Protein AF-A0A931X8V5-F1 (afdb_monomer)

Sequence (129 aa):
MTDAQRDEIRKLREETRAVQRAGAQKLQEATRRLREALLADDPDQRTIAALRDEVAQLSHQLQARRLDQQERVSRIFTPEQRRLLREHRGLFRARRALMRERRELIRDRRELMRERRHLVRQRRQLMRD

Structure (mmCIF, N/CA/C/O backbone):
data_AF-A0A931X8V5-F1
#
_entry.id   AF-A0A931X8V5-F1
#
loop_
_atom_site.group_PDB
_atom_site.id
_atom_site.type_symbol
_atom_site.label_atom_id
_atom_site.label_alt_id
_atom_site.label_comp_id
_atom_site.label_asym_id
_atom_site.label_entity_id
_atom_site.label_seq_id
_atom_site.pdbx_PDB_ins_code
_atom_site.Cartn_x
_atom_site.Cartn_y
_atom_site.Cartn_z
_atom_site.occupancy
_atom_site.B_iso_or_equiv
_atom_site.auth_seq_id
_atom_site.auth_comp_id
_atom_site.auth_asym_id
_atom_site.auth_atom_id
_atom_site.pdbx_PDB_model_num
ATOM 1 N N . MET A 1 1 ? 6.558 -15.669 -16.680 1.00 84.38 1 MET A N 1
ATOM 2 C CA . MET A 1 1 ? 5.763 -16.314 -15.613 1.00 84.38 1 MET A CA 1
ATOM 3 C C . MET A 1 1 ? 5.026 -17.467 -16.254 1.00 84.38 1 MET A C 1
ATOM 5 O O . MET A 1 1 ? 4.448 -17.249 -17.313 1.00 84.38 1 MET A O 1
ATOM 9 N N . THR A 1 2 ? 5.103 -18.657 -15.668 1.00 93.44 2 THR A N 1
ATOM 10 C CA . THR A 1 2 ? 4.438 -19.863 -16.188 1.00 93.44 2 THR A CA 1
ATOM 11 C C . THR A 1 2 ? 2.981 -19.944 -15.719 1.00 93.44 2 THR A C 1
ATOM 13 O O . THR A 1 2 ? 2.563 -19.182 -14.844 1.00 93.44 2 THR A O 1
ATOM 16 N N . ASP A 1 3 ? 2.201 -20.863 -16.288 1.00 94.44 3 ASP A N 1
ATOM 17 C CA . ASP A 1 3 ? 0.800 -21.097 -15.895 1.00 94.44 3 ASP A CA 1
ATOM 18 C C . ASP A 1 3 ? 0.696 -21.661 -14.482 1.00 94.44 3 ASP A C 1
ATOM 20 O O . ASP A 1 3 ? -0.046 -21.127 -13.662 1.00 94.44 3 ASP A O 1
ATOM 24 N N . ALA A 1 4 ? 1.562 -22.618 -14.144 1.00 94.00 4 ALA A N 1
ATOM 25 C CA . ALA A 1 4 ? 1.667 -23.150 -12.789 1.00 94.00 4 ALA A CA 1
ATOM 26 C C . ALA A 1 4 ? 1.940 -22.046 -11.748 1.00 94.00 4 ALA A C 1
ATOM 28 O O . ALA A 1 4 ? 1.254 -21.969 -10.731 1.00 94.00 4 ALA A O 1
ATOM 29 N N . GLN A 1 5 ? 2.872 -21.124 -12.033 1.00 94.25 5 GLN A N 1
ATOM 30 C CA . GLN A 1 5 ? 3.154 -19.983 -11.150 1.00 94.25 5 GLN A CA 1
ATOM 31 C C . GLN A 1 5 ? 1.944 -19.046 -11.008 1.00 94.25 5 GLN A C 1
ATOM 33 O O . GLN A 1 5 ? 1.700 -18.501 -9.930 1.00 94.25 5 GLN A O 1
ATOM 38 N N . ARG A 1 6 ? 1.172 -18.832 -12.085 1.00 94.81 6 ARG A N 1
ATOM 39 C CA . ARG A 1 6 ? -0.055 -18.018 -12.041 1.00 94.81 6 ARG A CA 1
ATOM 40 C C . ARG A 1 6 ? -1.103 -18.627 -11.124 1.00 94.81 6 ARG A C 1
ATOM 42 O O . ARG A 1 6 ? -1.721 -17.894 -10.348 1.00 94.81 6 ARG A O 1
ATOM 49 N N . ASP A 1 7 ? -1.297 -19.932 -11.226 1.00 95.88 7 ASP A N 1
ATOM 50 C CA . ASP A 1 7 ? -2.305 -20.649 -10.455 1.00 95.88 7 ASP A CA 1
ATOM 51 C C . ASP A 1 7 ? -1.922 -20.739 -8.980 1.00 95.88 7 ASP A C 1
ATOM 53 O O . ASP A 1 7 ? -2.765 -20.512 -8.114 1.00 95.88 7 ASP A O 1
ATOM 57 N N . GLU A 1 8 ? -0.641 -20.948 -8.676 1.00 94.38 8 GLU A N 1
ATOM 58 C CA . GLU A 1 8 ? -0.133 -20.925 -7.303 1.00 94.38 8 GLU A CA 1
ATOM 59 C C . GLU A 1 8 ? -0.330 -19.548 -6.646 1.00 94.38 8 GLU A C 1
ATOM 61 O O . GLU A 1 8 ? -0.860 -19.446 -5.538 1.00 94.38 8 GLU A O 1
ATOM 66 N N . ILE A 1 9 ? -0.012 -18.461 -7.362 1.00 94.12 9 ILE A N 1
ATOM 67 C CA . ILE A 1 9 ? -0.271 -17.093 -6.883 1.00 94.12 9 ILE A CA 1
ATOM 68 C C . ILE A 1 9 ? -1.771 -16.853 -6.679 1.00 94.12 9 ILE A C 1
ATOM 70 O O . ILE A 1 9 ? -2.156 -16.151 -5.739 1.00 94.12 9 ILE A O 1
ATOM 74 N N . ARG A 1 10 ? -2.628 -17.391 -7.555 1.00 94.50 10 ARG A N 1
ATOM 75 C CA . ARG A 1 10 ? -4.084 -17.249 -7.435 1.00 94.50 10 ARG A CA 1
ATOM 76 C C . ARG A 1 10 ? -4.596 -17.939 -6.173 1.00 94.50 10 ARG A C 1
ATOM 78 O O . ARG A 1 10 ? -5.241 -17.269 -5.369 1.00 94.50 10 ARG A O 1
ATOM 85 N N . LYS A 1 11 ? -4.226 -19.204 -5.956 1.00 94.75 11 LYS A N 1
ATOM 86 C CA . LYS A 1 11 ? -4.584 -19.971 -4.752 1.00 94.75 11 LYS A CA 1
ATOM 87 C C . LYS A 1 11 ? -4.125 -19.263 -3.479 1.00 94.75 11 LYS A C 1
ATOM 89 O O . LYS A 1 11 ? -4.932 -18.989 -2.598 1.00 94.75 11 LYS A O 1
ATOM 94 N N . LEU A 1 12 ? -2.865 -18.825 -3.436 1.00 92.69 12 LEU A N 1
ATOM 95 C CA . LEU A 1 12 ? -2.311 -18.082 -2.301 1.00 92.69 12 LEU A CA 1
ATOM 96 C C . LEU A 1 12 ? -3.089 -16.788 -1.994 1.00 92.69 12 LEU A C 1
ATOM 98 O O . LEU A 1 12 ? -3.270 -16.396 -0.836 1.00 92.69 12 LEU A O 1
ATOM 102 N N . ARG A 1 13 ? -3.550 -16.079 -3.030 1.00 90.62 13 ARG A N 1
ATOM 103 C CA . ARG A 1 13 ? -4.381 -14.880 -2.855 1.00 90.62 13 ARG A CA 1
ATOM 104 C C . ARG A 1 13 ? -5.760 -15.228 -2.325 1.00 90.62 13 ARG A C 1
ATOM 106 O O . ARG A 1 13 ? -6.259 -14.495 -1.481 1.00 90.62 13 ARG A O 1
ATOM 113 N N . GLU A 1 14 ? -6.365 -16.302 -2.809 1.00 91.94 14 GLU A N 1
ATOM 114 C CA . GLU A 1 14 ? -7.678 -16.764 -2.358 1.00 91.94 14 GLU A CA 1
ATOM 115 C C . GLU A 1 14 ? -7.645 -17.189 -0.886 1.00 91.94 14 GLU A C 1
ATOM 117 O O . GLU A 1 14 ? -8.450 -16.678 -0.106 1.00 91.94 14 GLU A O 1
ATOM 122 N N . GLU A 1 15 ? -6.649 -17.987 -0.485 1.00 89.75 15 GLU A N 1
ATOM 123 C CA . GLU A 1 15 ? -6.409 -18.406 0.908 1.00 89.75 15 GLU A CA 1
ATOM 124 C C . GLU A 1 15 ? -6.365 -17.214 1.871 1.00 89.75 15 GLU A C 1
ATOM 126 O O . GLU A 1 15 ? -6.970 -17.206 2.943 1.00 89.75 15 GLU A O 1
ATOM 131 N N . THR A 1 16 ? -5.643 -16.167 1.479 1.00 89.62 16 THR A N 1
ATOM 132 C CA . THR A 1 16 ? -5.385 -15.011 2.345 1.00 89.62 16 THR A CA 1
ATOM 133 C C . THR A 1 16 ? -6.477 -13.941 2.272 1.00 89.62 16 THR A C 1
ATOM 135 O O . THR A 1 16 ? -6.550 -13.078 3.150 1.00 89.62 16 THR A O 1
ATOM 138 N N . ARG A 1 17 ? -7.371 -13.993 1.275 1.00 89.94 17 ARG A N 1
ATOM 139 C CA . ARG A 1 17 ? -8.375 -12.948 1.013 1.00 89.94 17 ARG A CA 1
ATOM 140 C C . ARG A 1 17 ? -9.375 -12.784 2.151 1.00 89.94 17 ARG A C 1
ATOM 142 O O . ARG A 1 17 ? -9.668 -11.653 2.536 1.00 89.94 17 ARG A O 1
ATOM 149 N N . ALA A 1 18 ? -9.915 -13.886 2.671 1.00 89.31 18 ALA A N 1
ATOM 150 C CA . ALA A 1 18 ? -10.905 -13.845 3.749 1.00 89.31 18 ALA A CA 1
ATOM 151 C C . ALA A 1 18 ? -10.290 -13.279 5.039 1.00 89.31 18 ALA A C 1
ATOM 153 O O . ALA A 1 18 ? -10.842 -12.364 5.647 1.00 89.31 18 ALA A O 1
ATOM 154 N N . VAL A 1 19 ? -9.088 -13.746 5.382 1.00 89.38 19 VAL A N 1
ATOM 155 C CA . VAL A 1 19 ? -8.330 -13.302 6.560 1.00 89.38 19 VAL A CA 1
ATOM 156 C C . VAL A 1 19 ? -7.980 -11.813 6.480 1.00 89.38 19 VAL A C 1
ATOM 158 O O . VAL A 1 19 ? -8.110 -11.089 7.468 1.00 89.38 19 VAL A O 1
ATOM 161 N N . GLN A 1 20 ? -7.564 -11.332 5.305 1.00 88.69 20 GLN A N 1
ATOM 162 C CA . GLN A 1 20 ? -7.258 -9.915 5.088 1.00 88.69 20 GLN A CA 1
ATOM 163 C C . GLN A 1 20 ? -8.501 -9.034 5.168 1.00 88.69 20 GLN A C 1
ATOM 165 O O . GLN A 1 20 ? -8.451 -7.974 5.786 1.00 88.69 20 GLN A O 1
ATOM 170 N N . ARG A 1 21 ? -9.621 -9.472 4.580 1.00 91.94 21 ARG A N 1
ATOM 171 C CA . ARG A 1 21 ? -10.896 -8.745 4.651 1.00 91.94 21 ARG A CA 1
ATOM 172 C C . ARG A 1 21 ? -11.388 -8.612 6.085 1.00 91.94 21 ARG A C 1
ATOM 174 O O . ARG A 1 21 ? -11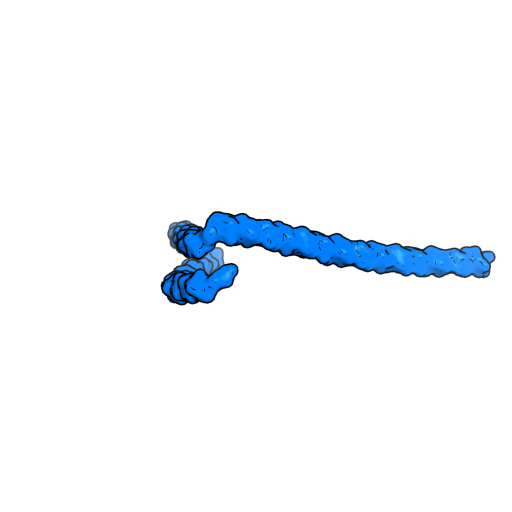.678 -7.500 6.508 1.00 91.94 21 ARG A O 1
ATOM 181 N N . ALA A 1 22 ? -11.405 -9.713 6.832 1.00 93.75 22 ALA A N 1
ATOM 182 C CA . ALA A 1 22 ? -11.812 -9.703 8.232 1.00 93.75 22 ALA A CA 1
ATOM 183 C C . ALA A 1 22 ? -10.897 -8.802 9.079 1.00 93.75 22 ALA A C 1
ATOM 185 O O . ALA A 1 22 ? -11.374 -8.020 9.894 1.00 93.75 22 ALA A O 1
ATOM 186 N N . GLY A 1 23 ? -9.578 -8.856 8.862 1.00 94.06 23 GLY A N 1
ATOM 187 C CA . GLY A 1 23 ? -8.642 -7.970 9.559 1.00 94.06 23 GLY A CA 1
ATOM 188 C C . GLY A 1 23 ? -8.841 -6.488 9.215 1.00 94.06 23 GLY A C 1
ATOM 189 O O . GLY A 1 23 ? -8.794 -5.644 10.104 1.00 94.06 23 GLY A O 1
ATOM 190 N N . ALA A 1 24 ? -9.119 -6.167 7.948 1.00 94.44 24 ALA A N 1
ATOM 191 C CA . ALA A 1 24 ? -9.413 -4.800 7.521 1.00 94.44 24 ALA A CA 1
ATOM 192 C C . ALA A 1 24 ? -10.723 -4.269 8.126 1.00 94.44 24 ALA A C 1
ATOM 194 O O . ALA A 1 24 ? -10.765 -3.118 8.553 1.00 94.44 24 ALA A O 1
ATOM 195 N N . GLN A 1 25 ? -11.760 -5.109 8.212 1.00 96.88 25 GLN A N 1
ATOM 196 C CA . GLN A 1 25 ? -13.021 -4.768 8.880 1.00 96.88 25 GLN A CA 1
ATOM 197 C C . GLN A 1 25 ? -12.795 -4.459 10.363 1.00 96.88 25 GLN A C 1
ATOM 199 O O . GLN A 1 25 ? -13.200 -3.398 10.826 1.00 96.88 25 GLN A O 1
ATOM 204 N N . LYS A 1 26 ? -12.041 -5.307 11.076 1.00 97.25 26 LYS A N 1
ATOM 205 C CA . LYS A 1 26 ? -11.681 -5.062 12.483 1.00 97.25 26 LYS A CA 1
ATOM 206 C C . LYS A 1 26 ? -10.943 -3.738 12.677 1.00 97.25 26 LYS A C 1
ATOM 208 O O . LYS A 1 26 ? -11.281 -2.972 13.574 1.00 97.25 26 LYS A O 1
ATOM 213 N N . LEU A 1 27 ? -9.962 -3.436 11.821 1.00 97.75 27 LEU A N 1
ATOM 214 C CA . LEU A 1 27 ? -9.238 -2.162 11.881 1.00 97.75 27 LEU A CA 1
ATOM 215 C C . LEU A 1 27 ? -10.171 -0.971 11.627 1.00 97.75 27 LEU A C 1
ATOM 217 O O . LEU A 1 27 ? -10.071 0.047 12.312 1.00 97.75 27 LEU A O 1
ATOM 221 N N . GLN A 1 28 ? -11.077 -1.089 10.656 1.00 97.62 28 GLN A N 1
ATOM 222 C CA . GLN A 1 28 ? -12.059 -0.052 10.353 1.00 97.62 28 GLN A CA 1
ATOM 223 C C . GLN A 1 28 ? -12.990 0.197 11.545 1.00 97.62 28 GLN A C 1
ATOM 225 O O . GLN A 1 28 ? -13.215 1.350 11.905 1.00 97.62 28 GLN A O 1
ATOM 230 N N . GLU A 1 29 ? -13.493 -0.861 12.176 1.00 98.12 29 GLU A N 1
ATOM 231 C CA . GLU A 1 29 ? -14.344 -0.780 13.365 1.00 98.12 29 GLU A CA 1
ATOM 232 C C . GLU A 1 29 ? -13.607 -0.173 14.563 1.00 98.12 29 GLU A C 1
ATOM 234 O O . GLU A 1 29 ? -14.146 0.722 15.211 1.00 98.12 29 GLU A O 1
ATOM 239 N N . ALA A 1 30 ? -12.371 -0.599 14.842 1.00 97.38 30 ALA A N 1
ATOM 240 C CA . ALA A 1 30 ? -11.542 -0.021 15.904 1.00 97.38 30 ALA A CA 1
ATOM 241 C C . ALA A 1 30 ? -11.247 1.466 15.649 1.00 97.38 30 ALA A C 1
ATOM 243 O O . ALA A 1 30 ? -11.363 2.297 16.546 1.00 97.38 30 ALA A O 1
ATOM 244 N N . THR A 1 31 ? -10.956 1.830 14.396 1.00 98.06 31 THR A N 1
ATOM 245 C CA . THR A 1 31 ? -10.744 3.230 13.998 1.00 98.06 31 THR A CA 1
ATOM 246 C C . THR A 1 31 ? -12.022 4.054 14.143 1.00 98.06 31 THR A C 1
ATOM 248 O O . THR A 1 31 ? -11.959 5.216 14.540 1.00 98.06 31 THR A O 1
ATOM 251 N N . ARG A 1 32 ? -13.187 3.474 13.822 1.00 98.31 32 ARG A N 1
ATOM 252 C CA . ARG A 1 32 ? -14.483 4.137 14.002 1.00 98.31 32 ARG A CA 1
ATOM 253 C C . ARG A 1 32 ? -14.747 4.404 15.482 1.00 98.31 32 ARG A C 1
ATOM 255 O O . ARG A 1 32 ? -14.985 5.553 15.830 1.00 98.31 32 ARG A O 1
ATOM 262 N N . ARG A 1 33 ? -14.593 3.384 16.334 1.00 97.75 33 ARG A N 1
ATOM 263 C CA . ARG A 1 33 ? -14.723 3.506 17.796 1.00 97.75 33 ARG A CA 1
ATOM 264 C C . ARG A 1 33 ? -13.791 4.577 18.362 1.00 97.75 33 ARG A C 1
ATOM 266 O O . ARG A 1 33 ? -14.220 5.407 19.151 1.00 97.75 33 ARG A O 1
ATOM 273 N N . LEU A 1 34 ? -12.532 4.606 17.915 1.00 97.69 34 LEU A N 1
ATOM 274 C CA . LEU A 1 34 ? -11.576 5.637 18.325 1.00 97.69 34 LEU A CA 1
ATOM 275 C C . LEU A 1 34 ? -12.040 7.046 17.929 1.00 97.69 34 LEU A C 1
ATOM 277 O O . LEU A 1 34 ? -11.942 7.968 18.730 1.00 97.69 34 LEU A O 1
ATOM 281 N N . ARG A 1 35 ? -12.547 7.227 16.704 1.00 97.56 35 ARG A N 1
ATOM 282 C CA . ARG A 1 35 ? -13.068 8.528 16.253 1.00 97.56 35 ARG A CA 1
ATOM 283 C C . ARG A 1 35 ? -14.289 8.966 17.051 1.00 97.56 35 ARG A C 1
ATOM 285 O O . ARG A 1 35 ? -14.362 10.131 17.409 1.00 97.56 35 ARG A O 1
ATOM 292 N N . GLU A 1 36 ? -15.214 8.050 17.317 1.00 97.19 36 GLU A N 1
ATOM 293 C CA . GLU A 1 36 ? -16.400 8.316 18.137 1.00 97.19 36 GLU A CA 1
ATOM 294 C C . GLU A 1 36 ? -15.989 8.743 19.556 1.00 97.19 36 GLU A C 1
ATOM 296 O O . GLU A 1 36 ? -16.440 9.780 20.028 1.00 97.19 36 GLU A O 1
ATOM 301 N N . ALA A 1 37 ? -15.054 8.025 20.189 1.00 96.25 37 ALA A N 1
ATOM 302 C CA . ALA A 1 37 ? -14.552 8.360 21.524 1.00 96.25 37 ALA A CA 1
ATOM 303 C C . ALA A 1 37 ? -13.826 9.719 21.582 1.00 96.25 37 ALA A C 1
ATOM 305 O O . ALA A 1 37 ? -13.941 10.435 22.570 1.00 96.25 37 ALA A O 1
ATOM 306 N N . LEU A 1 38 ? -13.097 10.093 20.525 1.00 95.31 38 LEU A N 1
ATOM 307 C CA . LEU A 1 38 ? -12.417 11.392 20.430 1.00 95.31 38 LEU A CA 1
ATOM 308 C C . LEU A 1 38 ? -13.376 12.579 20.245 1.00 95.31 38 LEU A C 1
ATOM 310 O O . LEU A 1 38 ? -12.974 13.710 20.502 1.00 95.31 38 LEU A O 1
ATOM 314 N N . LEU A 1 39 ? -14.593 12.335 19.752 1.00 96.44 39 LEU A N 1
ATOM 315 C CA . LEU A 1 39 ? -15.604 13.361 19.475 1.00 96.44 39 LEU A CA 1
ATOM 316 C C . LEU A 1 39 ? -16.697 13.437 20.551 1.00 96.44 39 LEU A C 1
ATOM 318 O O . LEU A 1 39 ? -17.624 14.227 20.400 1.00 96.44 39 LEU A O 1
ATOM 322 N N . ALA A 1 40 ? -16.621 12.608 21.593 1.00 95.44 40 ALA A N 1
ATOM 323 C CA . ALA A 1 40 ? -17.572 12.629 22.696 1.00 95.44 40 ALA A CA 1
ATOM 324 C C . ALA A 1 40 ? -17.473 13.941 23.495 1.00 95.44 40 ALA A C 1
ATOM 326 O O . ALA A 1 40 ? -16.388 14.509 23.619 1.00 95.44 40 ALA A O 1
ATOM 327 N N . ASP A 1 41 ? -18.597 14.379 24.072 1.00 93.94 41 ASP A N 1
ATOM 328 C CA . ASP A 1 41 ? -18.666 15.606 24.880 1.00 93.94 41 ASP A CA 1
ATOM 329 C C . ASP A 1 41 ? -17.747 15.548 26.117 1.00 93.94 41 ASP A C 1
ATOM 331 O O . ASP A 1 41 ? -17.179 16.566 26.511 1.00 93.94 41 ASP A O 1
ATOM 335 N N . ASP A 1 42 ? -17.558 14.352 26.690 1.00 94.38 42 ASP A N 1
ATOM 336 C CA . ASP A 1 42 ? -16.587 14.068 27.754 1.00 94.38 42 ASP A CA 1
ATOM 337 C C . ASP A 1 42 ? -15.700 12.860 27.373 1.00 94.38 42 ASP A C 1
ATOM 339 O O . ASP A 1 42 ? -16.093 11.700 27.550 1.00 94.38 42 ASP A O 1
ATOM 343 N N . PRO A 1 43 ? -14.526 13.095 26.757 1.00 91.50 43 PRO A N 1
ATOM 344 C CA . PRO A 1 43 ? -13.678 12.030 26.237 1.00 91.50 43 PRO A CA 1
ATOM 345 C C . PRO A 1 43 ? -12.889 11.311 27.343 1.00 91.50 43 PRO A C 1
ATOM 347 O O . PRO A 1 43 ? -11.915 11.840 27.889 1.00 91.50 43 PRO A O 1
ATOM 350 N N . ASP A 1 44 ? -13.222 10.040 27.592 1.00 95.75 44 ASP A N 1
ATOM 351 C CA . ASP A 1 44 ? -12.440 9.174 28.482 1.00 95.75 44 ASP A CA 1
ATOM 352 C C . ASP A 1 44 ? -11.068 8.829 27.874 1.00 95.75 44 ASP A C 1
ATOM 354 O O . ASP A 1 44 ? -10.922 7.993 26.972 1.00 95.75 44 ASP A O 1
ATOM 358 N N . GLN A 1 45 ? -10.031 9.447 28.438 1.00 94.69 45 GLN A N 1
ATOM 359 C CA . GLN A 1 45 ? -8.638 9.280 28.030 1.00 94.69 45 GLN A CA 1
ATOM 360 C C . GLN A 1 45 ? -8.140 7.834 28.144 1.00 94.69 45 GLN A C 1
ATOM 362 O O . GLN A 1 45 ? -7.313 7.413 27.330 1.00 94.69 45 GLN A O 1
ATOM 367 N N . ARG A 1 46 ? -8.631 7.049 29.116 1.00 96.44 46 ARG A N 1
ATOM 368 C CA . ARG A 1 46 ? -8.224 5.641 29.272 1.00 96.44 46 ARG A CA 1
ATOM 369 C C . ARG A 1 46 ? -8.768 4.798 28.126 1.00 96.44 46 ARG A C 1
ATOM 371 O O . ARG A 1 46 ? -8.019 4.033 27.517 1.00 96.44 46 ARG A O 1
ATOM 378 N N . THR A 1 47 ? -10.042 4.987 27.791 1.00 95.00 47 THR A N 1
ATOM 379 C CA . THR A 1 47 ? -10.682 4.317 26.653 1.00 95.00 47 THR A CA 1
ATOM 380 C C . THR A 1 47 ? -10.034 4.720 25.327 1.00 95.00 47 THR A C 1
ATOM 382 O O . THR A 1 47 ? -9.729 3.859 24.499 1.00 95.00 47 THR A O 1
ATOM 385 N N . ILE A 1 48 ? -9.740 6.008 25.133 1.00 97.38 48 ILE A N 1
ATOM 386 C CA . ILE A 1 48 ? -9.044 6.500 23.934 1.00 97.38 48 ILE A CA 1
ATOM 387 C C . ILE A 1 48 ? -7.652 5.872 23.802 1.00 97.38 48 ILE A C 1
ATOM 389 O O . ILE A 1 48 ? -7.287 5.441 22.707 1.00 97.38 48 ILE A O 1
ATOM 393 N N . ALA A 1 49 ? -6.876 5.790 24.887 1.00 97.81 49 ALA A N 1
ATOM 394 C CA . ALA A 1 49 ? -5.559 5.156 24.870 1.00 97.81 49 ALA A CA 1
ATOM 395 C C . ALA A 1 49 ? -5.648 3.675 24.461 1.00 97.81 49 ALA A C 1
ATOM 397 O O . ALA A 1 49 ? -4.963 3.260 23.527 1.00 97.81 49 ALA A O 1
ATOM 398 N N . ALA A 1 50 ? -6.568 2.915 25.063 1.00 97.81 50 ALA A N 1
ATOM 399 C CA . ALA A 1 50 ? -6.781 1.509 24.720 1.00 97.81 50 ALA A CA 1
ATOM 400 C C . ALA A 1 50 ? -7.181 1.31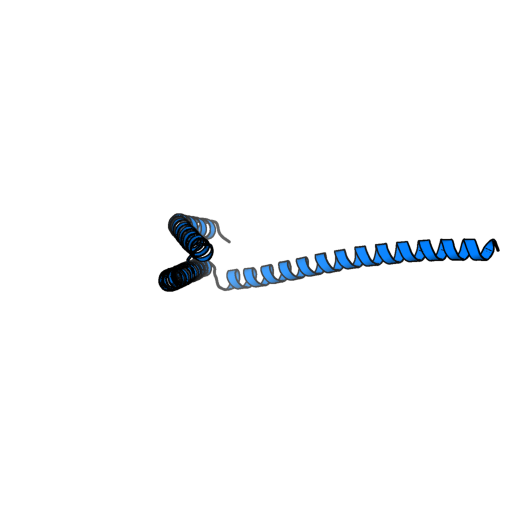2 23.244 1.00 97.81 50 ALA A C 1
ATOM 402 O O . ALA A 1 50 ? -6.652 0.433 22.564 1.00 97.81 50 ALA A O 1
ATOM 403 N N . LEU A 1 51 ? -8.071 2.160 22.714 1.00 97.56 51 LEU A N 1
ATOM 404 C CA . LEU A 1 51 ? -8.485 2.108 21.308 1.00 97.56 51 LEU A CA 1
ATOM 405 C C . LEU A 1 51 ? -7.347 2.483 20.346 1.00 97.56 51 LEU A C 1
ATOM 407 O O . LEU A 1 51 ? -7.247 1.914 19.257 1.00 97.56 51 LEU A O 1
ATOM 411 N N . ARG A 1 52 ? -6.469 3.420 20.727 1.00 98.25 52 ARG A N 1
ATOM 412 C CA . ARG A 1 52 ? -5.265 3.752 19.944 1.00 98.25 52 ARG A CA 1
ATOM 413 C C . ARG A 1 52 ? -4.312 2.566 19.868 1.00 98.25 52 ARG A C 1
ATOM 415 O O . ARG A 1 52 ? -3.824 2.269 18.776 1.00 98.25 52 ARG A O 1
ATOM 422 N N . ASP A 1 53 ? -4.095 1.881 20.985 1.00 98.31 53 ASP A N 1
ATOM 423 C CA . ASP A 1 53 ? -3.248 0.690 21.033 1.00 98.31 53 ASP A CA 1
ATOM 424 C C . ASP A 1 53 ? -3.849 -0.455 20.208 1.00 98.31 53 ASP A C 1
ATOM 426 O O . ASP A 1 53 ? -3.138 -1.086 19.425 1.00 98.31 53 ASP A O 1
ATOM 430 N N . GLU A 1 54 ? -5.167 -0.668 20.285 1.00 97.75 54 GLU A N 1
ATOM 431 C CA . GLU A 1 54 ? -5.878 -1.655 19.460 1.00 97.75 54 GLU A CA 1
ATOM 432 C C . GLU A 1 54 ? -5.693 -1.367 17.957 1.00 97.75 54 GLU A C 1
ATOM 434 O O . GLU A 1 54 ? -5.327 -2.255 17.180 1.00 97.75 54 GLU A O 1
ATOM 439 N N . VAL A 1 55 ? -5.883 -0.111 17.533 1.00 98.31 55 VAL A N 1
ATOM 440 C CA . VAL A 1 55 ? -5.669 0.318 16.139 1.00 98.31 55 VAL A CA 1
ATOM 441 C C . VAL A 1 55 ? -4.216 0.097 15.708 1.00 98.31 55 VAL A C 1
ATOM 443 O O . VAL A 1 55 ? -3.972 -0.411 14.608 1.00 98.31 55 VAL A O 1
ATOM 446 N N . ALA A 1 56 ? -3.247 0.440 16.560 1.00 97.94 56 ALA A N 1
ATOM 447 C CA . ALA A 1 56 ? -1.828 0.249 16.273 1.00 97.94 56 ALA A CA 1
ATOM 448 C C . ALA A 1 56 ? -1.479 -1.238 16.100 1.00 97.94 56 ALA A C 1
ATOM 450 O O . ALA A 1 56 ? -0.828 -1.613 15.119 1.00 97.94 56 ALA A O 1
ATOM 451 N N . GLN A 1 57 ? -1.970 -2.098 16.994 1.00 97.56 57 GLN A N 1
ATOM 452 C CA . GLN A 1 57 ? -1.764 -3.544 16.930 1.00 97.56 57 GLN A CA 1
ATOM 453 C C . GLN A 1 57 ? -2.384 -4.152 15.669 1.00 97.56 57 GLN A C 1
ATOM 455 O O . GLN A 1 57 ? -1.710 -4.893 14.951 1.00 97.56 57 GLN A O 1
ATOM 460 N N . LEU A 1 58 ? -3.637 -3.814 15.351 1.00 97.06 58 LEU A N 1
ATOM 461 C CA . LEU A 1 58 ? -4.314 -4.310 14.148 1.00 97.06 58 LEU A CA 1
ATOM 462 C C . LEU A 1 58 ? -3.605 -3.853 12.867 1.00 97.06 58 LEU A C 1
ATOM 464 O O . LEU A 1 58 ? -3.434 -4.646 11.937 1.00 97.06 58 LEU A O 1
ATOM 468 N N . SER A 1 59 ? -3.142 -2.602 12.825 1.00 97.00 59 SER A N 1
ATOM 469 C CA . SER A 1 59 ? -2.351 -2.075 11.709 1.00 97.00 59 SER A CA 1
ATOM 470 C C . SER A 1 59 ? -1.046 -2.859 11.527 1.00 97.00 59 SER A C 1
ATOM 472 O O . SER A 1 59 ? -0.756 -3.339 10.426 1.00 97.00 59 SER A O 1
ATOM 474 N N . HIS A 1 60 ? -0.300 -3.077 12.614 1.00 97.44 60 HIS A N 1
ATOM 475 C CA . HIS A 1 60 ? 0.944 -3.842 12.588 1.00 97.44 60 HIS A CA 1
ATOM 476 C C . HIS A 1 60 ? 0.717 -5.297 12.151 1.00 97.44 60 HIS A C 1
ATOM 478 O O . HIS A 1 60 ? 1.439 -5.812 11.297 1.00 97.44 60 HIS A O 1
ATOM 484 N N . GLN A 1 61 ? -0.329 -5.955 12.660 1.00 95.19 61 GLN A N 1
ATOM 485 C CA . GLN A 1 61 ? -0.692 -7.318 12.260 1.00 95.19 61 GLN A CA 1
ATOM 486 C C . GLN A 1 61 ? -1.018 -7.416 10.765 1.00 95.19 61 GLN A C 1
ATOM 488 O O . GLN A 1 61 ? -0.587 -8.356 10.091 1.00 95.19 61 GLN A O 1
ATOM 493 N N . LEU A 1 62 ? -1.767 -6.453 10.219 1.00 94.56 62 LEU A N 1
ATOM 494 C CA . LEU A 1 62 ? -2.066 -6.410 8.787 1.00 94.56 62 LEU A CA 1
ATOM 495 C C . LEU A 1 62 ? -0.811 -6.155 7.946 1.00 94.56 62 LEU A C 1
ATOM 497 O O . LEU A 1 62 ? -0.661 -6.756 6.878 1.00 94.56 62 LEU A O 1
ATOM 501 N N . GLN A 1 63 ? 0.099 -5.306 8.425 1.00 94.00 63 GLN A N 1
ATOM 502 C CA . GLN A 1 63 ? 1.378 -5.060 7.767 1.00 94.00 63 GLN A CA 1
ATOM 503 C C . GLN A 1 63 ? 2.256 -6.314 7.750 1.00 94.00 63 GLN A C 1
ATOM 505 O O . GLN A 1 63 ? 2.739 -6.681 6.678 1.00 94.00 63 GLN A O 1
ATOM 510 N N . ALA A 1 64 ? 2.406 -7.000 8.885 1.00 94.81 64 ALA A N 1
ATOM 511 C CA . ALA A 1 64 ? 3.161 -8.247 8.986 1.00 94.81 64 ALA A CA 1
ATOM 512 C C . ALA A 1 64 ? 2.617 -9.304 8.012 1.00 94.81 64 ALA A C 1
ATOM 514 O O . ALA A 1 64 ? 3.337 -9.764 7.131 1.00 94.81 64 ALA A O 1
ATOM 515 N N . ARG A 1 65 ? 1.300 -9.555 8.032 1.00 93.44 65 ARG A N 1
ATOM 516 C CA . ARG A 1 65 ? 0.648 -10.500 7.103 1.00 93.44 65 ARG A CA 1
ATOM 517 C C . ARG A 1 65 ? 0.872 -10.154 5.633 1.00 93.44 65 ARG A C 1
ATOM 519 O O . ARG A 1 65 ? 0.957 -11.042 4.784 1.00 93.44 65 ARG A O 1
ATOM 526 N N . ARG A 1 66 ? 0.921 -8.861 5.302 1.00 91.88 66 ARG A N 1
ATOM 527 C CA . ARG A 1 66 ? 1.199 -8.405 3.937 1.00 91.88 66 ARG A CA 1
ATOM 528 C C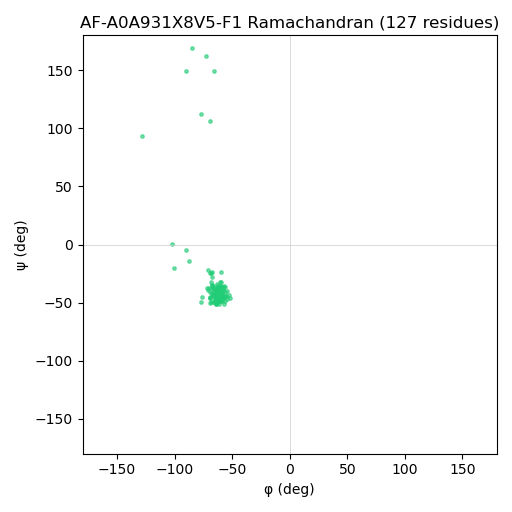 . ARG A 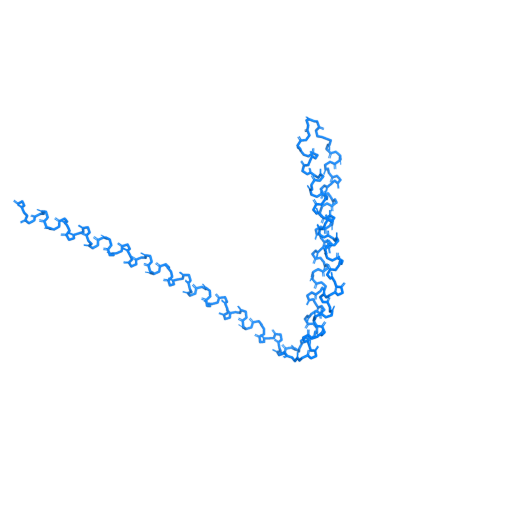1 66 ? 2.635 -8.722 3.530 1.00 91.88 66 ARG A C 1
ATOM 530 O O . ARG A 1 66 ? 2.843 -9.117 2.385 1.00 91.88 66 ARG A O 1
ATOM 537 N N . LEU A 1 67 ? 3.597 -8.526 4.428 1.00 93.88 67 LEU A N 1
ATOM 538 C CA . LEU A 1 67 ? 5.000 -8.861 4.188 1.00 93.88 67 LEU A CA 1
ATOM 539 C C . LEU A 1 67 ? 5.176 -10.374 4.032 1.00 93.88 67 LEU A C 1
ATOM 541 O O . LEU A 1 67 ? 5.754 -10.798 3.035 1.00 93.88 67 LEU A O 1
ATOM 545 N N . ASP A 1 68 ? 4.558 -11.173 4.900 1.00 94.00 68 ASP A N 1
ATOM 546 C CA . ASP A 1 68 ? 4.579 -12.637 4.803 1.00 94.00 68 ASP A CA 1
ATOM 547 C C . ASP A 1 68 ? 3.991 -13.116 3.469 1.00 94.00 68 ASP A C 1
ATOM 549 O O . ASP A 1 68 ? 4.555 -13.965 2.778 1.00 94.00 68 ASP A O 1
ATOM 553 N N . GLN A 1 69 ? 2.860 -12.539 3.044 1.00 92.06 69 GLN A N 1
ATOM 554 C CA . GLN A 1 69 ? 2.274 -12.858 1.742 1.00 92.06 69 GLN A CA 1
ATOM 555 C C . GLN A 1 69 ? 3.206 -12.459 0.591 1.00 92.06 69 GLN A C 1
ATOM 557 O O . GLN A 1 69 ? 3.339 -13.208 -0.377 1.00 92.06 69 GLN A O 1
ATOM 562 N N . GLN A 1 70 ? 3.836 -11.283 0.661 1.00 92.06 70 GLN A N 1
ATOM 563 C CA . GLN A 1 70 ? 4.798 -10.849 -0.353 1.00 92.06 70 GLN A CA 1
ATOM 564 C C . GLN A 1 70 ? 5.995 -11.789 -0.428 1.00 92.06 70 GLN A C 1
ATOM 566 O O . GLN A 1 70 ? 6.446 -12.101 -1.531 1.00 92.06 70 GLN A O 1
ATOM 571 N N . GLU A 1 71 ? 6.481 -12.263 0.714 1.00 93.25 71 GLU A N 1
ATOM 572 C CA . GLU A 1 71 ? 7.556 -13.237 0.780 1.00 93.25 71 GLU A CA 1
ATOM 573 C C . GLU A 1 71 ? 7.133 -14.566 0.146 1.00 93.25 71 GLU A C 1
ATOM 575 O O . GLU A 1 71 ? 7.824 -15.055 -0.751 1.00 93.25 71 GLU A O 1
ATOM 580 N N . ARG A 1 72 ? 5.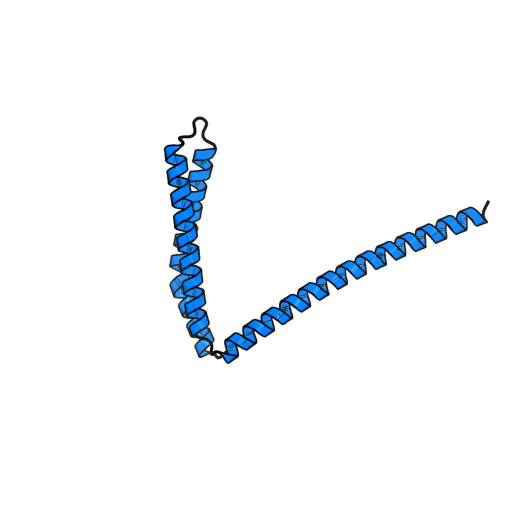963 -15.104 0.521 1.00 94.31 72 ARG A N 1
ATOM 581 C CA . ARG A 1 72 ? 5.400 -16.327 -0.079 1.00 94.31 72 ARG A CA 1
ATOM 582 C C . ARG A 1 72 ? 5.285 -16.199 -1.598 1.00 94.31 72 ARG A C 1
ATOM 584 O O . ARG A 1 72 ? 5.769 -17.064 -2.317 1.00 94.31 72 ARG A O 1
ATOM 591 N N . VAL A 1 73 ? 4.744 -15.085 -2.101 1.00 93.31 73 VAL A N 1
ATOM 592 C CA . VAL A 1 73 ? 4.675 -14.813 -3.550 1.00 93.31 73 VAL A CA 1
ATOM 593 C C . VAL A 1 73 ? 6.072 -14.713 -4.174 1.00 93.31 73 VAL A C 1
ATOM 595 O O . VAL A 1 73 ? 6.293 -15.202 -5.276 1.00 93.31 73 VAL A O 1
ATOM 598 N N . SER A 1 74 ? 7.028 -14.076 -3.498 1.00 91.94 74 SER A N 1
ATOM 599 C CA . SER A 1 74 ? 8.401 -13.918 -3.994 1.00 91.94 74 SER A CA 1
ATOM 600 C C . SER A 1 74 ? 9.120 -15.261 -4.158 1.00 91.94 74 SER A C 1
ATOM 602 O O . SER A 1 74 ? 9.914 -15.411 -5.092 1.00 91.94 74 SER A O 1
ATOM 604 N N . ARG A 1 75 ? 8.830 -16.237 -3.287 1.00 93.56 75 ARG A N 1
ATOM 605 C CA . ARG A 1 75 ? 9.398 -17.595 -3.338 1.00 93.56 75 ARG A CA 1
ATOM 606 C C . ARG A 1 75 ? 8.922 -18.410 -4.550 1.00 93.56 75 ARG A C 1
ATOM 608 O O . ARG A 1 75 ? 9.669 -19.270 -4.994 1.00 93.56 75 ARG A O 1
ATOM 615 N N . ILE A 1 76 ? 7.763 -18.086 -5.135 1.00 95.19 76 ILE A N 1
ATOM 616 C CA . ILE A 1 76 ? 7.233 -18.735 -6.357 1.00 95.19 76 ILE A CA 1
ATOM 617 C C . ILE A 1 76 ? 8.095 -18.417 -7.594 1.00 95.19 76 ILE A C 1
ATOM 619 O O . ILE A 1 76 ? 8.163 -19.189 -8.553 1.00 95.19 76 ILE A O 1
ATOM 623 N N . PHE A 1 77 ? 8.758 -17.259 -7.601 1.00 94.62 77 PHE A N 1
ATOM 624 C CA . PHE A 1 77 ? 9.592 -16.819 -8.718 1.00 94.62 77 PHE A CA 1
ATOM 625 C C . PHE A 1 77 ? 11.046 -17.279 -8.568 1.00 94.62 77 PHE A C 1
ATOM 627 O O . PHE A 1 77 ? 11.585 -17.327 -7.462 1.00 94.62 77 PHE A O 1
ATOM 634 N N . THR A 1 78 ? 11.731 -17.516 -9.688 1.00 95.19 78 THR A N 1
ATOM 635 C CA . THR A 1 78 ? 13.188 -17.745 -9.691 1.00 95.19 78 THR A CA 1
ATOM 636 C C . THR A 1 78 ? 13.965 -16.439 -9.434 1.00 95.19 78 THR A C 1
ATOM 638 O O . THR A 1 78 ? 13.407 -15.343 -9.592 1.00 95.19 78 THR A O 1
ATOM 641 N N . PRO A 1 79 ? 15.255 -16.496 -9.044 1.00 93.69 79 PRO A N 1
ATOM 642 C CA . PRO A 1 79 ? 16.100 -15.305 -8.915 1.00 93.69 79 PRO A CA 1
ATOM 643 C C . PRO A 1 79 ? 16.120 -14.419 -10.171 1.00 93.69 79 PRO A C 1
ATOM 645 O O . PRO A 1 79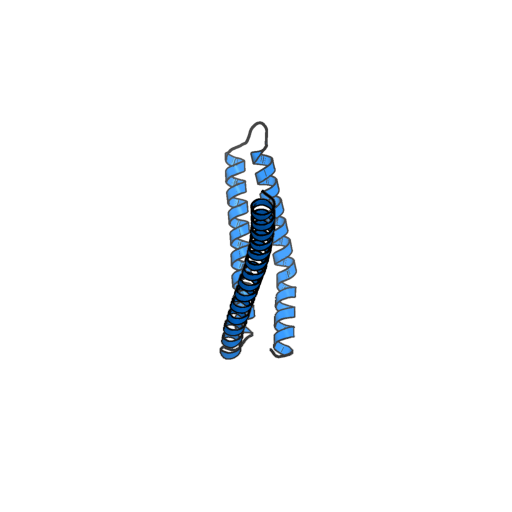 ? 15.962 -13.200 -10.057 1.00 93.69 79 PRO A O 1
ATOM 648 N N . GLU A 1 80 ? 16.221 -15.012 -11.362 1.00 94.81 80 GLU A N 1
ATOM 649 C CA . GLU A 1 80 ? 16.218 -14.308 -12.651 1.00 94.81 80 GLU A CA 1
ATOM 650 C C . GLU A 1 80 ? 14.882 -13.606 -12.890 1.00 94.81 80 GLU A C 1
ATOM 652 O O . GLU A 1 80 ? 14.842 -12.424 -13.232 1.00 94.81 80 GLU A O 1
ATOM 657 N N . GLN A 1 81 ? 13.766 -14.297 -12.636 1.00 94.75 81 GLN A N 1
ATOM 658 C CA . GLN A 1 81 ? 12.434 -13.705 -12.752 1.00 94.75 81 GLN A CA 1
ATOM 659 C C . GLN A 1 81 ? 12.260 -12.525 -11.786 1.00 94.75 81 GLN A C 1
ATOM 661 O O . GLN A 1 81 ? 11.710 -11.490 -12.167 1.00 94.75 81 GLN A O 1
ATOM 666 N N . ARG A 1 82 ? 12.772 -12.629 -10.551 1.00 92.88 82 ARG A N 1
ATOM 667 C CA . ARG A 1 82 ? 12.760 -11.517 -9.585 1.00 92.88 82 ARG A CA 1
ATOM 668 C C . ARG A 1 82 ? 13.605 -10.336 -10.053 1.00 92.88 82 ARG A C 1
ATOM 670 O O . ARG A 1 82 ? 13.179 -9.193 -9.874 1.00 92.88 82 ARG A O 1
ATOM 677 N N . ARG A 1 83 ? 14.771 -10.583 -10.655 1.00 93.81 83 ARG A N 1
ATOM 678 C CA . ARG A 1 83 ? 15.619 -9.535 -11.241 1.00 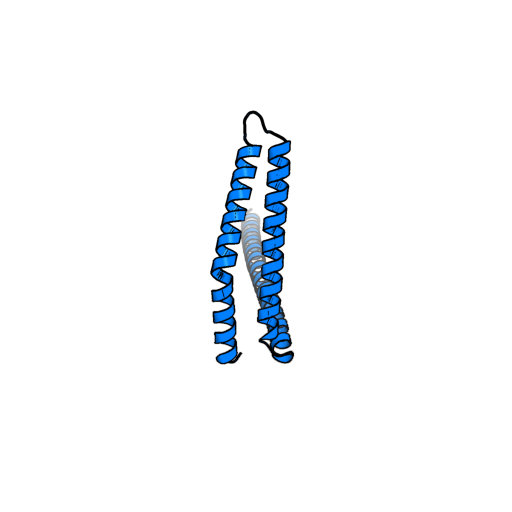93.81 83 ARG A CA 1
ATOM 679 C C . ARG A 1 83 ? 14.887 -8.804 -12.369 1.00 93.81 83 ARG A C 1
ATOM 681 O O . ARG A 1 83 ? 14.754 -7.584 -12.299 1.00 93.81 83 ARG A O 1
ATOM 688 N N . LEU A 1 84 ? 14.320 -9.542 -13.322 1.00 94.31 84 LEU A N 1
ATOM 689 C CA . LEU A 1 84 ? 13.553 -8.970 -14.434 1.00 94.31 84 LEU A CA 1
ATOM 690 C C . LEU A 1 84 ? 12.360 -8.137 -13.943 1.00 94.31 84 LEU A C 1
ATOM 692 O O . LEU A 1 84 ? 12.109 -7.042 -14.444 1.00 94.31 84 LEU A O 1
ATOM 696 N N . LEU A 1 85 ? 11.649 -8.595 -12.907 1.00 90.69 85 LEU A N 1
ATOM 697 C CA . LEU A 1 85 ? 10.560 -7.825 -12.295 1.00 90.69 85 LEU A CA 1
ATOM 698 C C . LEU A 1 85 ? 11.036 -6.484 -11.706 1.00 90.69 85 LEU A C 1
ATOM 700 O O . LEU A 1 85 ? 10.302 -5.493 -11.776 1.00 90.69 85 LEU A O 1
ATOM 704 N N . ARG A 1 86 ? 12.241 -6.427 -11.122 1.00 91.19 86 ARG A N 1
ATOM 705 C CA . ARG A 1 86 ? 12.829 -5.178 -10.600 1.00 91.19 86 ARG A CA 1
ATOM 706 C C . ARG A 1 86 ? 13.203 -4.226 -11.733 1.00 91.19 86 ARG A C 1
ATOM 708 O O . ARG A 1 86 ? 12.837 -3.053 -11.664 1.00 91.19 86 ARG A O 1
ATOM 715 N N . GLU A 1 87 ? 13.857 -4.729 -12.775 1.00 94.44 87 GLU A N 1
ATOM 716 C CA . GLU A 1 87 ? 14.232 -3.946 -13.961 1.00 94.44 87 GLU A CA 1
ATOM 717 C C . GLU A 1 87 ? 12.987 -3.356 -14.638 1.00 94.44 87 GLU A C 1
ATOM 719 O O . GLU A 1 87 ? 12.896 -2.146 -14.853 1.00 94.44 87 GLU A O 1
ATOM 724 N N . HIS A 1 88 ? 11.956 -4.176 -14.845 1.00 93.44 88 HIS A N 1
ATOM 725 C CA . HIS A 1 88 ? 10.700 -3.741 -15.450 1.00 93.44 88 HIS A CA 1
ATOM 726 C C . HIS A 1 88 ? 9.977 -2.668 -14.613 1.00 93.44 88 HIS A C 1
ATOM 728 O O . HIS A 1 88 ? 9.427 -1.7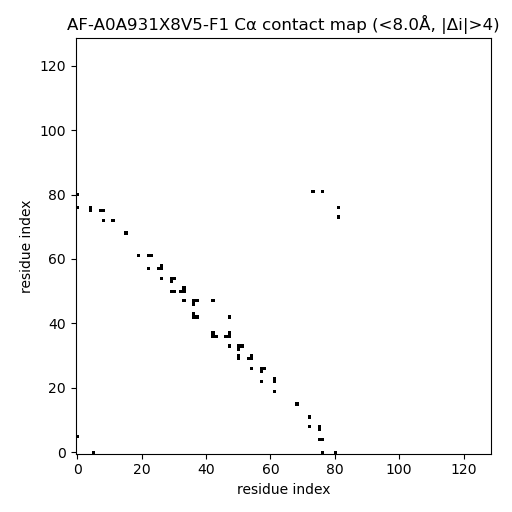04 -15.151 1.00 93.44 88 HIS A O 1
ATOM 734 N N . ARG A 1 89 ? 10.019 -2.770 -13.275 1.00 91.62 89 ARG A N 1
ATOM 735 C CA . ARG A 1 89 ? 9.530 -1.700 -12.382 1.00 91.62 89 ARG A CA 1
ATOM 736 C C . ARG A 1 89 ? 10.324 -0.402 -12.548 1.00 91.62 89 ARG A C 1
ATOM 738 O O . ARG A 1 89 ? 9.715 0.668 -12.519 1.00 91.62 89 ARG A O 1
ATOM 745 N N . GLY A 1 90 ? 11.644 -0.484 -12.713 1.00 93.69 90 GLY A N 1
ATOM 746 C CA . GLY A 1 90 ? 12.504 0.668 -12.998 1.00 93.69 90 GLY A CA 1
ATOM 747 C C . GLY A 1 90 ? 12.114 1.364 -14.301 1.00 93.69 90 GLY A C 1
ATOM 748 O O . GLY A 1 90 ? 11.864 2.570 -14.304 1.00 93.69 90 GLY A O 1
ATOM 749 N N . LEU A 1 91 ? 11.932 0.590 -15.372 1.00 96.00 91 LEU A N 1
ATOM 750 C CA . LEU A 1 91 ? 11.497 1.099 -16.676 1.00 96.00 91 LEU A CA 1
ATOM 751 C C . LEU A 1 91 ? 10.137 1.805 -16.603 1.00 96.00 91 LEU A C 1
ATOM 753 O O . LEU A 1 91 ? 9.970 2.897 -17.146 1.00 96.00 91 LEU A O 1
ATOM 757 N N . PHE A 1 92 ? 9.167 1.245 -15.874 1.00 94.69 92 PHE A N 1
ATOM 758 C CA . PHE A 1 92 ? 7.879 1.915 -15.672 1.00 94.69 92 PHE A CA 1
ATOM 759 C C . PHE A 1 92 ? 7.997 3.239 -14.911 1.00 94.69 92 PHE A C 1
ATOM 761 O O . PHE A 1 92 ? 7.280 4.191 -15.232 1.00 94.69 92 PHE A O 1
ATOM 768 N N . ARG A 1 93 ? 8.885 3.321 -13.911 1.00 94.62 93 ARG A N 1
ATOM 769 C CA . ARG A 1 93 ? 9.145 4.574 -13.185 1.00 94.62 93 ARG A CA 1
ATOM 770 C C . ARG A 1 93 ? 9.749 5.626 -14.112 1.00 94.62 93 ARG A C 1
ATOM 772 O O . ARG A 1 93 ? 9.226 6.737 -14.151 1.00 94.62 93 ARG A O 1
ATOM 779 N N . ALA A 1 94 ? 10.759 5.255 -14.899 1.00 96.00 94 ALA A N 1
ATOM 780 C CA . ALA A 1 94 ? 11.387 6.140 -15.880 1.00 96.00 94 ALA A CA 1
ATOM 781 C C . ALA A 1 94 ? 10.372 6.642 -16.917 1.00 96.00 94 ALA A C 1
ATOM 783 O O . ALA A 1 94 ? 10.234 7.844 -17.133 1.00 96.00 94 ALA A O 1
ATOM 784 N N . ARG A 1 95 ? 9.551 5.740 -17.470 1.00 96.94 95 ARG A N 1
ATOM 785 C CA . ARG A 1 95 ? 8.471 6.109 -18.397 1.00 96.94 95 ARG A CA 1
ATOM 786 C C . ARG A 1 95 ? 7.486 7.097 -17.771 1.00 96.94 95 ARG A C 1
ATOM 788 O O . ARG A 1 95 ? 7.029 8.020 -18.440 1.00 96.94 95 ARG A O 1
ATOM 795 N N . ARG A 1 96 ? 7.134 6.919 -16.495 1.00 95.88 96 ARG A N 1
ATOM 796 C CA . ARG A 1 96 ? 6.231 7.840 -15.790 1.00 95.88 96 ARG A CA 1
ATOM 797 C C . ARG A 1 96 ? 6.867 9.215 -15.578 1.00 95.88 96 ARG A C 1
ATOM 799 O O . ARG A 1 96 ? 6.142 10.201 -15.684 1.00 95.88 96 ARG A O 1
ATOM 806 N N . ALA A 1 97 ? 8.166 9.277 -15.288 1.00 96.75 97 ALA A N 1
ATOM 807 C CA . ALA A 1 97 ? 8.909 10.531 -15.162 1.00 96.75 97 ALA A CA 1
ATOM 808 C C . ALA A 1 97 ? 8.937 11.291 -16.496 1.00 96.75 97 ALA A C 1
ATOM 810 O O . ALA A 1 97 ? 8.452 12.416 -16.556 1.00 96.75 97 ALA A O 1
ATOM 811 N N . LEU A 1 98 ? 9.308 10.617 -17.586 1.00 97.44 98 LEU A N 1
ATOM 812 C CA . LEU A 1 98 ? 9.311 11.202 -18.931 1.00 97.44 98 LEU A CA 1
ATOM 813 C C . LEU A 1 98 ? 7.925 11.730 -19.348 1.00 97.44 98 LEU A C 1
ATOM 815 O O . LEU A 1 98 ? 7.790 12.780 -19.971 1.00 97.44 98 LEU A O 1
ATOM 819 N N . MET A 1 99 ? 6.850 11.035 -18.962 1.00 97.38 99 MET A N 1
ATOM 820 C CA . MET A 1 99 ? 5.483 11.510 -19.211 1.00 97.38 99 MET A CA 1
ATOM 821 C C . MET A 1 99 ? 5.107 12.756 -18.397 1.00 97.38 99 MET A C 1
ATOM 823 O O . MET A 1 99 ? 4.202 13.482 -18.813 1.00 97.38 99 MET A O 1
ATOM 827 N N . ARG A 1 100 ? 5.746 13.005 -17.248 1.00 97.06 100 ARG A N 1
ATOM 828 C CA . ARG A 1 100 ? 5.573 14.243 -16.470 1.00 97.06 100 ARG A CA 1
ATOM 829 C C . ARG A 1 100 ? 6.344 15.390 -17.112 1.00 97.06 100 ARG A C 1
ATOM 831 O O . ARG A 1 100 ? 5.713 16.391 -17.428 1.00 97.06 100 ARG A O 1
ATOM 838 N N . GLU A 1 101 ? 7.618 15.183 -17.431 1.00 97.50 101 GLU A N 1
ATOM 839 C CA . GLU A 1 101 ? 8.462 16.168 -18.128 1.00 97.50 101 GLU A CA 1
ATOM 840 C C . GLU A 1 101 ? 7.824 16.613 -19.447 1.00 97.50 101 GLU A C 1
ATOM 842 O O . GLU A 1 101 ? 7.683 17.799 -19.730 1.00 97.50 101 GLU A O 1
ATOM 847 N N . ARG A 1 102 ? 7.300 15.662 -20.232 1.00 97.50 102 ARG A N 1
ATOM 848 C CA . ARG A 1 102 ? 6.579 15.987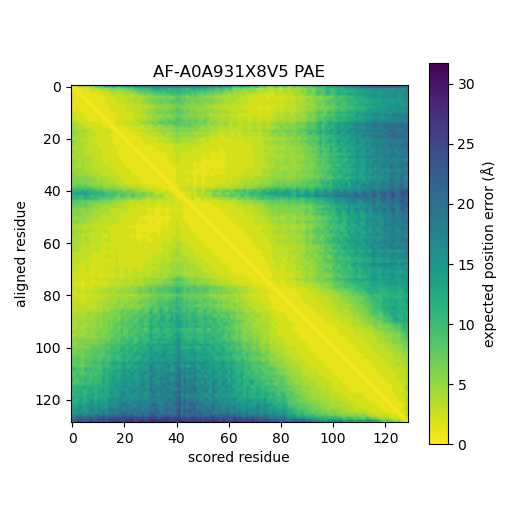 -21.468 1.00 97.50 102 ARG A CA 1
ATOM 849 C C . ARG A 1 102 ? 5.355 16.873 -21.220 1.00 97.50 102 ARG A C 1
ATOM 851 O O . ARG A 1 102 ? 5.017 17.694 -22.069 1.00 97.50 102 ARG A O 1
ATOM 858 N N . ARG A 1 103 ? 4.640 16.691 -20.105 1.00 97.69 103 ARG A N 1
ATOM 859 C CA . ARG A 1 103 ? 3.481 17.534 -19.761 1.00 97.69 103 ARG A CA 1
ATOM 860 C C . ARG A 1 103 ? 3.914 18.936 -19.350 1.00 97.69 103 ARG A C 1
ATOM 862 O O . ARG A 1 103 ? 3.207 19.874 -19.699 1.00 97.69 103 ARG A O 1
ATOM 869 N N . GLU A 1 104 ? 5.027 19.060 -18.639 1.00 97.69 104 GLU A N 1
ATOM 870 C CA . GLU A 1 104 ? 5.621 20.346 -18.258 1.00 97.69 104 GLU A CA 1
ATOM 871 C C . GLU A 1 104 ? 6.068 21.112 -19.502 1.00 97.69 104 GLU A C 1
ATOM 873 O O . GLU A 1 104 ? 5.531 22.182 -19.762 1.00 97.69 104 GLU A O 1
ATOM 878 N N . LEU A 1 105 ? 6.836 20.485 -20.395 1.00 97.94 105 LEU A N 1
ATOM 879 C CA . LEU A 1 105 ? 7.257 21.107 -21.654 1.00 97.94 105 LEU A CA 1
ATOM 880 C C . LEU A 1 105 ? 6.074 21.599 -22.514 1.00 97.94 105 LEU A C 1
ATOM 882 O O . LEU A 1 105 ? 6.141 22.635 -23.177 1.00 97.94 105 LEU A O 1
ATOM 886 N N . ILE A 1 106 ? 4.956 20.862 -22.522 1.00 98.25 106 ILE A N 1
ATOM 887 C CA . ILE A 1 106 ? 3.731 21.288 -23.217 1.00 98.25 106 ILE A CA 1
ATOM 888 C C . ILE A 1 106 ? 3.111 22.532 -22.560 1.00 98.25 106 ILE A C 1
ATOM 890 O O . ILE A 1 106 ? 2.536 23.358 -23.276 1.00 98.25 106 ILE A O 1
ATOM 894 N N . ARG A 1 107 ? 3.180 22.670 -21.231 1.00 97.44 107 ARG A N 1
ATOM 895 C CA . ARG A 1 107 ? 2.707 23.867 -20.518 1.00 97.44 107 ARG A CA 1
ATOM 896 C C . ARG A 1 107 ? 3.597 25.062 -20.836 1.00 97.44 107 ARG A C 1
ATOM 898 O O . ARG A 1 107 ? 3.063 26.055 -21.321 1.00 97.44 107 ARG A O 1
ATOM 905 N N . ASP A 1 108 ? 4.911 24.908 -20.729 1.00 97.75 108 ASP A N 1
ATOM 906 C CA . ASP A 1 108 ? 5.878 25.979 -21.000 1.00 97.75 108 ASP A CA 1
ATOM 907 C C . ASP A 1 108 ? 5.730 26.494 -22.435 1.00 97.75 108 ASP A C 1
ATOM 909 O O . ASP A 1 108 ? 5.617 27.693 -22.694 1.00 97.75 108 ASP A O 1
ATOM 913 N N . ARG A 1 109 ? 5.583 25.580 -23.405 1.00 97.50 109 ARG A N 1
ATOM 914 C CA . ARG A 1 109 ? 5.330 25.959 -24.801 1.00 97.50 109 ARG A CA 1
ATOM 915 C C . ARG A 1 109 ? 4.035 26.757 -24.969 1.00 97.50 109 ARG A C 1
ATOM 917 O O . ARG A 1 109 ? 3.961 27.634 -25.831 1.00 97.50 109 ARG A O 1
ATOM 924 N N . ARG A 1 110 ? 2.986 26.460 -24.196 1.00 97.44 110 ARG A N 1
ATOM 925 C CA . ARG A 1 110 ? 1.729 27.228 -24.241 1.00 97.44 110 ARG A CA 1
ATOM 926 C C . ARG A 1 110 ? 1.906 28.622 -23.649 1.00 97.44 110 ARG A C 1
ATOM 928 O O . ARG A 1 110 ? 1.303 29.553 -24.182 1.00 97.44 110 ARG A O 1
ATOM 935 N N . GLU A 1 111 ? 2.702 28.759 -22.598 1.00 97.56 111 GLU A N 1
ATOM 936 C CA . GLU A 1 111 ? 3.024 30.040 -21.962 1.00 97.56 111 GLU A CA 1
ATOM 937 C C . GLU A 1 111 ? 3.839 30.930 -22.900 1.00 97.56 111 GLU A C 1
ATOM 939 O O . GLU A 1 111 ? 3.374 32.017 -23.243 1.00 97.56 111 GLU A O 1
ATOM 944 N N . LEU A 1 112 ? 4.913 30.403 -23.493 1.00 97.69 112 LEU A N 1
ATOM 945 C CA . LEU A 1 112 ? 5.697 31.104 -24.518 1.00 97.69 112 LEU A CA 1
ATOM 946 C C . LEU A 1 112 ? 4.826 31.577 -25.697 1.00 97.69 112 LEU A C 1
ATOM 948 O O . LEU A 1 112 ? 4.953 32.695 -26.200 1.00 97.69 112 LEU A O 1
ATOM 952 N N . MET A 1 113 ? 3.868 30.754 -26.139 1.00 97.50 113 MET A N 1
ATOM 953 C CA . MET A 1 113 ? 2.927 31.138 -27.201 1.00 97.50 113 MET A CA 1
ATOM 954 C C . MET A 1 113 ? 1.919 32.215 -26.767 1.00 97.50 113 MET A C 1
ATOM 956 O O . MET A 1 113 ? 1.351 32.905 -27.623 1.00 97.50 113 MET A O 1
ATOM 960 N N . ARG A 1 114 ? 1.627 32.357 -25.470 1.00 97.12 114 ARG A N 1
ATOM 961 C CA . ARG A 1 114 ? 0.813 33.463 -24.935 1.00 97.12 114 ARG A CA 1
ATOM 962 C C . ARG A 1 114 ? 1.634 34.749 -24.872 1.00 97.12 114 ARG A C 1
ATOM 964 O O . ARG A 1 114 ? 1.153 35.768 -25.364 1.00 97.12 114 ARG A O 1
ATOM 971 N N . GLU A 1 115 ? 2.865 34.680 -24.377 1.00 97.00 115 GLU A N 1
ATOM 972 C CA . GLU A 1 115 ? 3.800 35.812 -24.318 1.00 97.00 115 GLU A CA 1
ATOM 973 C C . GLU A 1 115 ? 4.086 36.380 -25.705 1.00 97.00 115 GLU A C 1
ATOM 975 O O . GLU A 1 115 ? 3.886 37.569 -25.946 1.00 97.00 115 GLU A O 1
ATOM 980 N N . ARG A 1 116 ? 4.414 35.519 -26.677 1.00 96.75 116 ARG A N 1
ATOM 981 C CA . ARG A 1 116 ? 4.636 35.946 -28.065 1.00 96.75 116 ARG A CA 1
ATOM 982 C C . ARG A 1 116 ? 3.429 36.690 -28.638 1.00 96.75 116 ARG A C 1
ATOM 984 O O . ARG A 1 116 ? 3.586 37.689 -29.335 1.00 96.75 116 ARG A O 1
ATOM 991 N N . ARG A 1 117 ? 2.207 36.229 -28.346 1.00 96.69 117 ARG A N 1
ATOM 992 C CA . ARG A 1 117 ? 0.976 36.920 -28.772 1.00 96.69 117 ARG A CA 1
ATOM 993 C C . ARG A 1 117 ? 0.793 38.263 -28.072 1.00 96.69 117 ARG A C 1
ATOM 995 O O . ARG A 1 117 ? 0.269 39.189 -28.685 1.00 96.69 117 ARG A O 1
ATOM 1002 N N . HIS A 1 118 ? 1.192 38.377 -26.809 1.00 96.31 118 HIS A N 1
ATOM 1003 C CA . HIS A 1 118 ? 1.169 39.642 -26.084 1.00 96.31 118 HIS A CA 1
ATOM 1004 C C . HIS A 1 118 ? 2.155 40.655 -26.686 1.00 96.31 118 HIS A C 1
ATOM 1006 O O . HIS A 1 118 ? 1.723 41.739 -27.069 1.00 96.31 118 HIS A O 1
ATOM 1012 N N . LEU A 1 119 ? 3.409 40.258 -26.912 1.00 96.62 119 LEU A N 1
ATOM 1013 C CA . LEU A 1 119 ? 4.437 41.105 -27.530 1.00 96.62 119 LEU A CA 1
ATOM 1014 C C . LEU A 1 119 ? 4.038 41.593 -28.931 1.00 96.62 119 LEU A C 1
ATOM 1016 O O . LEU A 1 119 ? 4.194 42.767 -29.257 1.00 96.62 119 LEU A O 1
ATOM 1020 N N . VAL A 1 120 ? 3.461 40.718 -29.765 1.00 96.94 120 VAL A N 1
ATOM 1021 C CA . VAL A 1 120 ? 2.964 41.113 -31.097 1.00 96.94 120 VAL A CA 1
ATOM 1022 C C . VAL A 1 120 ? 1.858 42.172 -31.000 1.00 96.94 120 VAL A C 1
ATOM 1024 O O . VAL A 1 120 ? 1.801 43.064 -31.844 1.00 96.94 120 VAL A O 1
ATOM 1027 N N . ARG A 1 121 ? 0.984 42.101 -29.986 1.00 94.38 121 ARG A N 1
ATOM 1028 C CA . ARG A 1 121 ? -0.053 43.122 -29.760 1.00 94.38 121 ARG A CA 1
ATOM 1029 C C . ARG A 1 121 ? 0.550 44.452 -29.314 1.00 94.38 121 ARG A C 1
ATOM 1031 O O . ARG A 1 121 ? 0.194 45.465 -29.903 1.00 94.38 121 ARG A O 1
ATOM 1038 N N . GLN A 1 122 ? 1.486 44.434 -28.365 1.00 94.12 122 GLN A N 1
ATOM 1039 C CA . GLN A 1 122 ? 2.187 45.640 -27.908 1.00 94.12 122 GLN A CA 1
ATOM 1040 C C . GLN A 1 122 ? 2.921 46.335 -29.058 1.00 94.12 122 GLN A C 1
ATOM 1042 O O . GLN A 1 122 ? 2.739 47.526 -29.281 1.00 94.12 122 GLN A O 1
ATOM 1047 N N . ARG A 1 123 ? 3.670 45.580 -29.874 1.00 94.75 123 ARG A N 1
ATOM 1048 C CA . ARG A 1 123 ? 4.368 46.142 -31.039 1.00 94.75 123 ARG A CA 1
ATOM 1049 C C . ARG A 1 123 ? 3.409 46.779 -32.046 1.00 94.75 123 ARG A C 1
ATOM 1051 O O . ARG A 1 123 ? 3.748 47.786 -32.648 1.00 94.75 123 ARG A O 1
ATOM 1058 N N . ARG A 1 124 ? 2.218 46.206 -32.249 1.00 93.19 124 ARG A N 1
ATOM 1059 C CA . ARG A 1 124 ? 1.200 46.804 -33.129 1.00 93.19 124 ARG A CA 1
ATOM 1060 C C . ARG A 1 124 ? 0.609 48.095 -32.567 1.00 93.19 124 ARG A C 1
ATOM 1062 O O . ARG A 1 124 ? 0.215 48.927 -33.369 1.00 93.19 124 ARG A O 1
ATOM 1069 N N . GLN A 1 125 ? 0.505 48.231 -31.246 1.00 91.81 125 GLN A N 1
ATOM 1070 C CA . GLN A 1 125 ? 0.055 49.471 -30.604 1.00 91.81 125 GLN A CA 1
ATOM 1071 C C . GLN A 1 125 ? 1.108 50.568 -30.777 1.00 91.81 125 GLN A C 1
ATOM 1073 O O . GLN A 1 125 ? 0.792 51.598 -31.348 1.00 91.81 125 GLN A O 1
ATOM 1078 N N . LEU A 1 126 ? 2.372 50.275 -30.456 1.00 92.38 126 LEU A N 1
ATOM 1079 C CA . LEU A 1 126 ? 3.488 51.223 -30.603 1.00 92.38 126 LEU A CA 1
ATOM 1080 C C . LEU A 1 126 ? 3.725 51.726 -32.037 1.00 92.38 126 LEU A C 1
ATOM 1082 O O . LEU A 1 126 ? 4.348 52.755 -32.216 1.00 92.38 126 LEU A O 1
ATOM 1086 N N . MET A 1 127 ? 3.303 50.974 -33.057 1.00 89.38 127 MET A N 1
ATOM 1087 C CA . MET A 1 127 ? 3.430 51.371 -34.470 1.00 89.38 127 MET A CA 1
ATOM 1088 C C . MET A 1 127 ? 2.213 52.157 -34.989 1.00 89.38 127 MET A C 1
ATOM 1090 O O . MET A 1 127 ? 2.181 52.507 -36.167 1.00 89.38 127 MET A O 1
ATOM 1094 N N . ARG A 1 128 ? 1.160 52.306 -34.175 1.00 81.50 128 ARG A N 1
ATOM 1095 C CA . ARG A 1 128 ? -0.051 53.077 -34.502 1.00 81.50 128 ARG A CA 1
ATOM 1096 C C . ARG A 1 128 ? -0.056 54.463 -33.858 1.00 81.50 128 ARG A C 1
ATOM 1098 O O . ARG A 1 128 ? -0.814 55.301 -34.338 1.00 81.50 128 ARG A O 1
ATOM 1105 N N . ASP A 1 129 ? 0.740 54.641 -32.809 1.00 62.44 129 ASP A N 1
ATOM 1106 C CA . ASP A 1 129 ? 1.059 55.926 -32.183 1.00 62.44 129 ASP A CA 1
ATOM 1107 C C . ASP A 1 129 ? 2.224 56.596 -32.934 1.00 62.44 129 ASP A C 1
ATOM 1109 O O . ASP A 1 129 ? 2.214 57.842 -33.038 1.00 62.44 129 ASP A O 1
#

pLDDT: mean 94.67, std 4.02, range [62.44, 98.31]

Solvent-accessible surface area (backbone atoms only — not comparable to full-atom values): 7077 Å² total; per-residue (Å²): 135,54,70,69,54,52,51,52,52,47,52,55,48,58,70,44,44,62,60,50,50,54,52,51,49,52,37,51,51,38,48,48,52,36,52,52,45,73,68,41,98,77,56,56,64,69,60,45,51,54,33,51,51,51,35,51,51,46,51,50,51,54,49,51,54,50,50,53,50,52,49,59,56,54,68,71,46,53,73,66,56,51,51,52,54,51,52,53,51,50,52,53,52,52,53,52,49,53,58,48,54,55,53,50,55,54,50,53,54,50,50,54,57,49,51,53,54,48,54,55,52,52,54,55,51,69,74,73,111

Radius of gyration: 27.92 Å; Cα contacts (8 Å, |Δi|>4): 36; chains: 1; bounding box: 35×79×64 Å

Mean predicted aligned error: 7.34 Å

Secondary structure (DSSP, 8-state):
--HHHHHHHHHHHHHHHHHHHHHHHHHHHHHHHHHHHHTSSS--HHHHHHHHHHHHHHHHHHHHHHHHHHHHHHHHS-HHHHHHHHHHHHHHHHHHHHHHHHHHHHHHHHHHHHHHHHHHHHHHHHTT-

Foldseek 3Di:
DDPVLVVQLVVLCVVCVVVLVVLVVQLVVLVVQLVVLVPDPDRDPVSNVVSVVSNVVSVVVSVVVVVVSVVVSVVSDDPVRVVVVVVVVVVVVVVVVVVVVVVVVVVVVVVVVVVVVVVVVVVVVVVVD

Nearest PDB structures (foldseek):
  2y3d-assembly1_A  TM=8.215E-01  e=2.121E-01  Cupriavidus metallidurans CH34
  4wwf-assembly1_A-3  TM=4.980E-01  e=8.159E-02  Cupriavidus metallidurans CH34
  2efk-assembly1_A-2  TM=7.395E-01  e=3.973E+00  Homo sapiens
  3g6b-assembly1_B  TM=6.464E-01  e=5.464E+00  Thermotoga maritima